Protein AF-A0A4Q3C5W9-F1 (afdb_monomer)

pLDDT: mean 77.07, std 16.78, range [38.41, 95.69]

Nearest PDB structures (foldseek):
  8gln-assembly1_F  TM=9.130E-01  e=1.606E-05  Flavobacterium johnsoniae
  4e1t-assembly1_A  TM=6.317E-01  e=2.947E+00  Yersinia pseudotuberculosis
  5g26-assembly1_A  TM=5.506E-01  e=4.534E+00  Escherichia coli O157

Mean predicted aligned error: 11.02 Å

Foldseek 3Di:
DQPPDPPHPVVVVLQDKDKDKDWDDDPVAKIKIKIWIAHHPVPQGWTWIKIKMWGDDPQKIKIWMFICGDVVRDPCHGPIDIDIGGHDDDPPPPPDD

Secondary structure (DSSP, 8-state):
-----TTTHHHHGGG--B--EEEEEETTTEEEEEEEEE--TTTT--EEEEEEEEEEETTEEEEEEEEEE-TTT-TTTTPEEEEEEE-----------

Radius of gyration: 19.45 Å; Cα contacts (8 Å, |Δi|>4): 170; chains: 1; bounding box: 38×38×51 Å

Solvent-accessible surface area (backbone atoms only — not comparable to full-atom values): 5714 Å² total; per-residue (Å²): 130,101,75,81,57,99,61,52,73,71,51,57,64,46,68,56,64,49,70,59,69,52,77,48,71,49,89,83,32,38,36,43,37,40,35,39,37,42,35,36,70,93,77,72,40,38,53,34,37,36,40,31,43,32,42,42,55,93,50,37,36,40,38,40,36,39,32,54,32,56,71,93,62,37,97,62,36,71,39,75,46,77,47,82,48,75,60,92,74,76,90,74,76,78,73,80,128

Sequence (97 aa):
SFGDAPGGFSEELKELSFSPGVEYMYNDLFAIRAGYFYENPNKGGRHYATTGFGLKYDVLKFDFSYLIASQQNSPLANTLRSTLSASFGGVKNASKK

Structure (mmCIF, N/CA/C/O backbone):
data_AF-A0A4Q3C5W9-F1
#
_entry.id   AF-A0A4Q3C5W9-F1
#
loop_
_atom_site.group_PDB
_atom_site.id
_atom_site.type_symbol
_atom_site.label_atom_id
_atom_site.label_alt_id
_atom_site.label_comp_id
_atom_site.label_asym_id
_atom_site.label_entity_id
_atom_site.label_seq_id
_atom_site.pdbx_PDB_ins_code
_atom_site.Cartn_x
_atom_site.Cartn_y
_atom_site.Cartn_z
_atom_site.occupancy
_atom_site.B_iso_or_equiv
_atom_site.auth_seq_id
_atom_site.auth_comp_id
_atom_site.auth_asym_id
_atom_site.auth_atom_id
_atom_site.pdbx_PDB_model_num
ATOM 1 N N . SER A 1 1 ? -0.590 -16.600 28.793 1.00 43.53 1 SER A N 1
ATOM 2 C CA . SER A 1 1 ? -1.712 -16.826 29.717 1.00 43.53 1 SER A CA 1
ATOM 3 C C . SER A 1 1 ? -2.988 -16.542 28.940 1.00 43.53 1 SER A C 1
ATOM 5 O O . SER A 1 1 ? -3.218 -15.385 28.634 1.00 43.53 1 SER A O 1
ATOM 7 N N . PHE A 1 2 ? -3.736 -17.576 28.536 1.00 45.12 2 PHE A N 1
ATOM 8 C CA . PHE A 1 2 ? -5.034 -17.496 27.824 1.00 45.12 2 PHE A CA 1
ATOM 9 C C . PHE A 1 2 ? -6.220 -17.397 28.819 1.00 45.12 2 PHE A C 1
ATOM 11 O O . PHE A 1 2 ? -7.328 -17.840 28.543 1.00 45.12 2 PHE A O 1
ATOM 18 N N . GLY A 1 3 ? -5.964 -16.918 30.043 1.00 42.28 3 GLY A N 1
ATOM 19 C CA . GLY A 1 3 ? -6.900 -17.005 31.172 1.00 42.28 3 GLY A CA 1
ATOM 20 C C . GLY A 1 3 ? -7.112 -15.704 31.944 1.00 42.28 3 GLY A C 1
ATOM 21 O O . GLY A 1 3 ? -7.725 -15.747 33.001 1.00 42.28 3 GLY A O 1
ATOM 22 N N . ASP A 1 4 ? -6.600 -14.570 31.453 1.00 49.44 4 ASP A N 1
ATOM 23 C CA . ASP A 1 4 ? -6.620 -13.291 32.189 1.00 49.44 4 ASP A CA 1
ATOM 24 C C . ASP A 1 4 ? -7.739 -12.334 31.731 1.00 49.44 4 ASP A C 1
ATOM 26 O O . ASP A 1 4 ? -7.931 -11.259 32.293 1.00 49.44 4 ASP A O 1
ATOM 30 N N . ALA A 1 5 ? -8.512 -12.714 30.706 1.00 49.38 5 ALA A N 1
ATOM 31 C CA . ALA A 1 5 ? -9.619 -11.906 30.207 1.00 49.38 5 ALA A CA 1
ATOM 32 C C . ALA A 1 5 ? -10.952 -12.358 30.845 1.00 49.38 5 ALA A C 1
ATOM 34 O O . ALA A 1 5 ? -11.361 -13.504 30.637 1.00 49.38 5 ALA A O 1
ATOM 35 N N . PRO A 1 6 ? -11.692 -11.475 31.546 1.00 55.59 6 PRO A N 1
ATOM 36 C CA . PRO A 1 6 ? -12.948 -11.813 32.231 1.00 55.59 6 PRO A CA 1
ATOM 37 C C . PRO A 1 6 ? -14.108 -12.266 31.308 1.00 55.59 6 PRO A C 1
ATOM 39 O O . PRO A 1 6 ? -15.191 -12.564 31.804 1.00 55.59 6 PRO A O 1
ATOM 42 N N . GLY A 1 7 ? -13.898 -12.348 29.983 1.00 54.06 7 GLY A N 1
ATOM 43 C CA . GLY A 1 7 ? -14.883 -12.759 28.967 1.00 54.06 7 GLY A CA 1
ATOM 44 C C . GLY A 1 7 ? -14.574 -14.057 28.192 1.00 54.06 7 GLY A C 1
ATOM 45 O O . GLY A 1 7 ? -15.347 -14.422 27.304 1.00 54.06 7 GLY A O 1
ATOM 46 N N . GLY A 1 8 ? -13.480 -14.766 28.502 1.00 66.56 8 GLY A N 1
ATOM 47 C CA . GLY A 1 8 ? -13.128 -16.056 27.879 1.00 66.56 8 GLY A CA 1
ATOM 48 C C . GLY A 1 8 ? -12.898 -16.017 26.353 1.00 66.56 8 GLY A C 1
ATOM 49 O O . GLY A 1 8 ? -12.594 -14.973 25.782 1.00 66.56 8 GLY A O 1
ATOM 50 N N . PHE A 1 9 ? -13.086 -17.164 25.681 1.00 59.28 9 PHE A N 1
ATOM 51 C CA . PHE A 1 9 ? -12.843 -17.389 24.237 1.00 59.28 9 PHE A CA 1
ATOM 52 C C . PHE A 1 9 ? -13.605 -16.415 23.308 1.00 59.28 9 PHE A C 1
ATOM 54 O O . PHE A 1 9 ? -13.135 -16.064 22.227 1.00 59.28 9 PHE A O 1
ATOM 61 N N . SER A 1 10 ? -14.775 -15.928 23.739 1.00 59.16 10 SER A N 1
ATOM 62 C CA . SER A 1 10 ? -15.558 -14.910 23.017 1.00 59.16 10 SER A CA 1
ATOM 63 C C . SER A 1 10 ? -14.900 -13.530 23.004 1.00 59.16 10 SER A C 1
ATOM 65 O O . SER A 1 10 ? -15.197 -12.729 22.120 1.00 59.16 10 SER A O 1
ATOM 67 N N . GLU A 1 11 ? -14.034 -13.228 23.969 1.00 58.22 11 GLU A N 1
ATOM 68 C CA . GLU A 1 11 ? -13.280 -11.975 24.017 1.00 58.22 11 GLU A CA 1
ATOM 69 C C . GLU A 1 11 ? -12.023 -12.046 23.136 1.00 58.22 11 GLU A C 1
ATOM 71 O O . GLU A 1 11 ? -11.646 -11.050 22.521 1.00 58.22 11 GLU A O 1
ATOM 76 N N . GLU A 1 12 ? -11.435 -13.238 22.996 1.00 60.41 12 GLU A N 1
ATOM 77 C CA . GLU A 1 12 ? -10.282 -13.499 22.123 1.00 60.41 12 GLU A CA 1
ATOM 78 C C . GLU A 1 12 ? -10.678 -13.513 20.638 1.00 60.41 12 GLU A C 1
ATOM 80 O O . GLU A 1 12 ? -9.982 -12.944 19.800 1.00 60.41 12 GLU A O 1
ATOM 85 N N . LEU A 1 13 ? -11.855 -14.053 20.290 1.00 64.94 13 LEU A N 1
ATOM 86 C CA . LEU A 1 13 ? -12.381 -13.961 18.918 1.00 64.94 13 LEU A CA 1
ATOM 87 C C . LEU A 1 13 ? -12.669 -12.513 18.491 1.00 64.94 13 LEU A C 1
ATOM 89 O O . LEU A 1 13 ? -12.631 -12.200 17.301 1.00 64.94 13 LEU A O 1
ATOM 93 N N . LYS A 1 14 ? -12.927 -11.606 19.441 1.00 63.53 14 LYS A N 1
ATOM 94 C CA . LYS A 1 14 ? -13.093 -10.174 19.152 1.00 63.53 14 LYS A CA 1
ATOM 95 C C . LYS A 1 14 ? -11.767 -9.464 18.870 1.00 63.53 14 LYS A C 1
ATOM 97 O O . LYS A 1 14 ? -11.809 -8.365 18.330 1.00 63.53 14 LYS A O 1
ATOM 102 N N . GLU A 1 15 ? -10.616 -10.053 19.189 1.00 64.12 15 GLU A N 1
ATOM 103 C CA . GLU A 1 15 ? -9.297 -9.497 18.841 1.00 64.12 15 GLU A CA 1
ATOM 104 C C . GLU A 1 15 ? -8.868 -9.816 17.403 1.00 64.12 15 GLU A C 1
ATOM 106 O O . GLU A 1 15 ? -7.872 -9.278 16.917 1.00 64.12 15 GLU A O 1
ATOM 111 N N . LEU A 1 16 ? -9.628 -10.649 16.685 1.00 69.75 16 LEU A N 1
ATOM 112 C CA . LEU A 1 16 ? -9.334 -10.962 15.292 1.00 69.75 16 LEU A CA 1
ATOM 113 C C . LEU A 1 16 ? -9.499 -9.715 14.413 1.00 69.75 16 LEU A C 1
ATOM 115 O O . LEU A 1 16 ? -10.586 -9.153 14.273 1.00 69.75 16 LEU A O 1
ATOM 119 N N . SER A 1 17 ? -8.391 -9.309 13.798 1.00 82.12 17 SER A N 1
ATOM 120 C CA . SER A 1 17 ? -8.359 -8.296 12.743 1.00 82.12 17 SER A CA 1
ATOM 121 C C . SER A 1 17 ? -8.411 -8.979 11.380 1.00 82.12 17 SER A C 1
ATOM 123 O O . SER A 1 17 ? -7.756 -9.999 11.165 1.00 82.12 17 SER A O 1
ATOM 125 N N . PHE A 1 18 ? -9.176 -8.417 10.450 1.00 83.62 18 PHE A N 1
ATOM 126 C CA . PHE A 1 18 ? -9.361 -8.948 9.107 1.00 83.62 18 PHE A CA 1
ATOM 127 C C . PHE A 1 18 ? -8.806 -7.974 8.065 1.00 83.62 18 PHE A C 1
ATOM 129 O O . PHE A 1 18 ? -9.126 -6.788 8.089 1.00 83.62 18 PHE A O 1
ATOM 136 N N . SER A 1 19 ? -7.984 -8.480 7.142 1.00 88.81 19 SER A N 1
ATOM 137 C CA . SER A 1 19 ? -7.228 -7.644 6.195 1.00 88.81 19 SER A CA 1
ATOM 138 C C . SER A 1 19 ? -7.267 -8.188 4.760 1.00 88.81 19 SER A C 1
ATOM 140 O O . SER A 1 19 ? -6.226 -8.589 4.232 1.00 88.81 19 SER A O 1
ATOM 142 N N . PRO A 1 20 ? -8.444 -8.290 4.121 1.00 92.31 20 PRO A N 1
ATOM 143 C CA . PRO A 1 20 ? -8.549 -8.791 2.760 1.00 92.31 20 PRO A CA 1
ATOM 144 C C . PRO A 1 20 ? -7.934 -7.794 1.774 1.00 92.31 20 PRO A C 1
ATOM 146 O O . PRO A 1 20 ? -8.109 -6.580 1.888 1.00 92.31 20 PRO A O 1
ATOM 149 N N . GLY A 1 21 ? -7.239 -8.312 0.766 1.00 92.38 21 GLY A N 1
ATOM 150 C CA . GLY A 1 21 ? -6.657 -7.500 -0.292 1.00 92.38 21 GLY A CA 1
ATOM 151 C C . GLY A 1 21 ? -6.555 -8.256 -1.604 1.00 92.38 21 GLY A C 1
ATOM 152 O O . GLY A 1 21 ? -6.554 -9.485 -1.637 1.00 92.38 21 GLY A O 1
ATOM 153 N N . VAL A 1 22 ? -6.489 -7.491 -2.684 1.00 95.69 22 VAL A N 1
ATOM 154 C CA . VAL A 1 22 ? -6.329 -7.965 -4.052 1.00 95.69 22 VAL A CA 1
ATOM 155 C C . VAL A 1 22 ? -5.145 -7.256 -4.691 1.00 95.69 22 VAL A C 1
ATOM 157 O O . VAL A 1 22 ? -4.933 -6.054 -4.511 1.00 95.69 22 VAL A O 1
ATOM 160 N N . GLU A 1 23 ? -4.367 -8.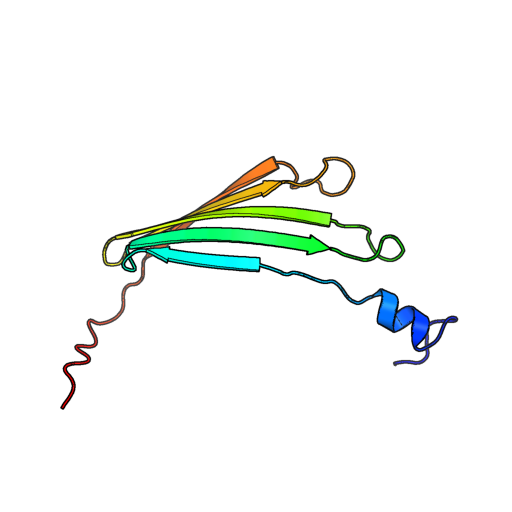016 -5.449 1.00 94.31 23 GLU A N 1
ATOM 161 C CA . GLU A 1 23 ? -3.244 -7.513 -6.230 1.00 94.31 23 GLU A CA 1
ATOM 162 C C . GLU A 1 23 ? -3.400 -7.981 -7.675 1.00 94.31 23 GLU A C 1
ATOM 164 O O . GLU A 1 23 ? -3.718 -9.141 -7.937 1.00 94.31 23 GLU A O 1
ATOM 169 N N . TYR A 1 24 ? -3.177 -7.062 -8.608 1.00 94.12 24 TYR A N 1
ATOM 170 C CA . TYR A 1 24 ? -3.139 -7.338 -10.033 1.00 94.12 24 TYR A CA 1
ATOM 171 C C . TYR A 1 24 ? -1.809 -6.858 -10.603 1.00 94.12 24 TYR A C 1
ATOM 173 O O . TYR A 1 24 ? -1.475 -5.676 -10.508 1.00 94.12 24 TYR A O 1
ATOM 181 N N . MET A 1 25 ? -1.058 -7.774 -11.209 1.00 94.38 25 MET A N 1
ATOM 182 C CA . MET A 1 25 ? 0.209 -7.481 -11.872 1.00 94.38 25 MET A CA 1
ATOM 183 C C . MET A 1 25 ? 0.042 -7.595 -13.384 1.00 94.38 25 MET A C 1
ATOM 185 O O . MET A 1 25 ? -0.336 -8.639 -13.908 1.00 94.38 25 MET A O 1
ATOM 189 N N . TYR A 1 26 ? 0.363 -6.517 -14.089 1.00 93.06 26 TYR A N 1
ATOM 190 C CA . TYR A 1 26 ? 0.406 -6.458 -15.537 1.00 93.06 26 TYR A CA 1
ATOM 191 C C . TYR A 1 26 ? 1.853 -6.510 -16.029 1.00 93.06 26 TYR A C 1
ATOM 193 O O . TYR A 1 26 ? 2.648 -5.591 -15.798 1.00 93.06 26 TYR A O 1
ATOM 201 N N . ASN A 1 27 ? 2.166 -7.594 -16.739 1.00 92.44 27 ASN A N 1
ATOM 202 C CA . ASN A 1 27 ? 3.433 -7.810 -17.438 1.00 92.44 27 ASN A CA 1
ATOM 203 C C . ASN A 1 27 ? 4.688 -7.635 -16.560 1.00 92.44 27 ASN A C 1
ATOM 205 O O . ASN A 1 27 ? 5.701 -7.146 -17.043 1.00 92.44 27 ASN A O 1
ATOM 209 N N . ASP A 1 28 ? 4.603 -7.936 -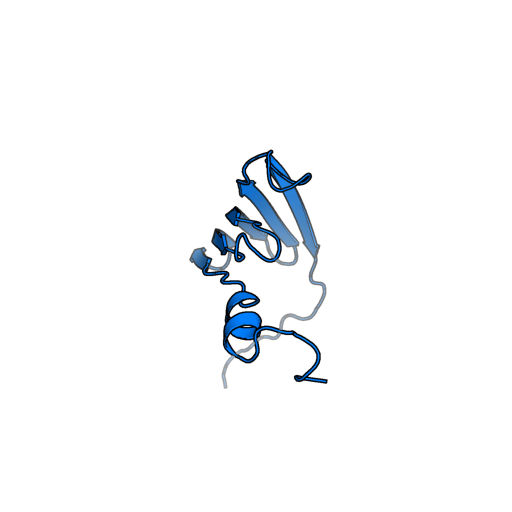15.258 1.00 87.88 28 ASP A N 1
ATOM 210 C CA . ASP A 1 28 ? 5.674 -7.728 -14.264 1.00 87.88 28 ASP A CA 1
ATOM 211 C C . ASP A 1 28 ? 6.252 -6.300 -14.177 1.00 87.88 28 ASP A C 1
ATOM 213 O O . ASP A 1 28 ? 7.262 -6.078 -13.502 1.00 87.88 28 ASP A O 1
ATOM 217 N N . LEU A 1 29 ? 5.607 -5.329 -14.827 1.00 90.12 29 LEU A N 1
ATOM 218 C CA . LEU A 1 29 ? 6.031 -3.933 -14.922 1.00 90.12 29 LEU A CA 1
ATOM 219 C C . LEU A 1 29 ? 5.110 -3.024 -14.123 1.00 90.12 29 LEU A C 1
ATOM 221 O O . LEU A 1 29 ? 5.581 -2.085 -13.493 1.00 90.12 29 LEU A O 1
ATOM 225 N N . PHE A 1 30 ? 3.807 -3.293 -14.137 1.00 94.00 30 PHE A N 1
ATOM 226 C CA . PHE A 1 30 ? 2.812 -2.465 -13.473 1.00 94.00 30 PHE A CA 1
ATOM 227 C C . PHE A 1 30 ? 1.999 -3.303 -12.494 1.00 94.00 30 PHE A C 1
ATOM 229 O O . PHE A 1 30 ? 1.498 -4.362 -12.850 1.00 94.00 30 PHE A O 1
ATOM 236 N N . ALA A 1 31 ? 1.863 -2.840 -11.260 1.00 95.00 31 ALA A N 1
ATOM 237 C CA . ALA A 1 31 ? 1.048 -3.484 -10.241 1.00 95.00 31 ALA A CA 1
ATOM 238 C C . ALA A 1 31 ? -0.051 -2.526 -9.787 1.00 95.00 31 ALA A C 1
ATOM 240 O O . ALA A 1 31 ? 0.212 -1.343 -9.601 1.00 95.00 31 ALA A O 1
ATOM 241 N N . ILE A 1 32 ? -1.256 -3.036 -9.559 1.00 95.31 32 ILE A N 1
ATOM 242 C CA . ILE A 1 32 ? -2.328 -2.349 -8.836 1.00 95.31 32 ILE A CA 1
ATOM 243 C C . ILE A 1 32 ? -2.666 -3.186 -7.608 1.00 95.31 32 ILE A C 1
ATOM 245 O O . ILE A 1 32 ? -2.766 -4.409 -7.685 1.00 95.31 32 ILE A O 1
ATOM 249 N N . ARG A 1 33 ? -2.850 -2.520 -6.471 1.00 94.19 33 ARG A N 1
ATOM 250 C CA . ARG A 1 33 ? -3.192 -3.130 -5.188 1.00 94.19 33 ARG A CA 1
ATOM 251 C C . ARG A 1 33 ? -4.385 -2.414 -4.593 1.00 94.19 33 ARG A C 1
ATOM 253 O O . ARG A 1 33 ? -4.426 -1.188 -4.583 1.00 94.19 33 ARG A O 1
ATOM 260 N N . ALA A 1 34 ? -5.315 -3.178 -4.049 1.00 94.00 34 ALA A N 1
ATOM 261 C CA . ALA A 1 34 ? -6.374 -2.656 -3.207 1.00 94.00 34 ALA A CA 1
ATOM 262 C C . ALA A 1 34 ? -6.523 -3.553 -1.983 1.00 94.00 34 ALA A C 1
ATOM 264 O O . ALA A 1 34 ? -6.425 -4.773 -2.079 1.00 94.00 34 ALA A O 1
ATOM 265 N N . GLY A 1 35 ? -6.747 -2.956 -0.825 1.00 92.75 35 GLY A N 1
ATOM 266 C CA . GLY A 1 35 ? -6.906 -3.667 0.429 1.00 92.75 35 GLY A CA 1
ATOM 267 C C . GLY A 1 35 ? -7.939 -2.997 1.307 1.00 92.75 35 GLY A C 1
ATOM 268 O O . GLY A 1 35 ? -8.237 -1.812 1.174 1.00 92.75 35 GLY A O 1
ATOM 269 N N . TYR A 1 36 ? -8.489 -3.772 2.222 1.00 89.31 36 TYR A N 1
ATOM 270 C CA . TYR A 1 36 ? -9.320 -3.272 3.294 1.00 89.31 36 TYR A CA 1
ATOM 271 C C . TYR A 1 36 ? -8.815 -3.869 4.596 1.00 89.31 36 TYR A C 1
ATOM 273 O O . TYR A 1 36 ? -8.488 -5.048 4.659 1.00 89.31 36 TYR A O 1
ATOM 281 N N . PHE A 1 37 ? -8.717 -3.043 5.622 1.00 89.06 37 PHE A N 1
ATOM 282 C CA . PHE A 1 37 ? -8.362 -3.445 6.966 1.00 89.06 37 PHE A CA 1
ATOM 283 C C . PHE A 1 37 ? -9.557 -3.181 7.864 1.00 89.06 37 PHE A C 1
ATOM 285 O O . PHE A 1 37 ? -10.126 -2.087 7.840 1.00 89.06 37 PHE A O 1
ATOM 292 N N . TYR A 1 38 ? -9.912 -4.178 8.658 1.00 84.75 38 TYR A N 1
ATOM 293 C CA . TYR A 1 38 ? -10.988 -4.130 9.625 1.00 84.75 38 TYR A CA 1
ATOM 294 C C . TYR A 1 38 ? -10.513 -4.697 10.958 1.00 84.75 38 TYR A C 1
ATOM 296 O O . TYR A 1 38 ? -10.049 -5.831 11.042 1.00 84.75 38 TYR A O 1
ATOM 304 N N . GLU A 1 39 ? -10.689 -3.919 12.013 1.00 83.62 39 GLU A N 1
ATOM 305 C CA . GLU A 1 39 ? -10.457 -4.326 13.389 1.00 83.62 39 GLU A CA 1
ATOM 306 C C . GLU A 1 39 ? -11.714 -4.071 14.218 1.00 83.62 39 GLU A C 1
ATOM 308 O O . GLU A 1 39 ? -12.465 -3.119 13.982 1.00 83.62 39 GLU A O 1
ATOM 313 N N . ASN A 1 40 ? -11.946 -4.929 15.209 1.00 76.69 40 ASN A N 1
ATOM 314 C CA . ASN A 1 40 ? -13.138 -4.859 16.036 1.00 76.69 40 ASN A CA 1
ATOM 315 C C . ASN A 1 40 ? -13.225 -3.515 16.800 1.00 76.69 40 ASN A C 1
ATOM 317 O O . ASN A 1 40 ? -12.251 -3.112 17.455 1.00 76.69 40 ASN A O 1
ATOM 321 N N . PRO A 1 41 ? -14.389 -2.833 16.786 1.00 70.75 41 PRO A N 1
ATOM 322 C CA . PRO A 1 41 ? -14.613 -1.575 17.505 1.00 70.75 41 PRO A CA 1
ATOM 323 C C . PRO A 1 41 ? -14.342 -1.641 19.011 1.00 70.75 41 PRO A C 1
ATOM 325 O O . PRO A 1 41 ? -13.966 -0.631 19.592 1.00 70.75 41 PRO A O 1
ATOM 328 N N . ASN A 1 42 ? -14.469 -2.812 19.641 1.00 68.88 42 ASN A N 1
ATOM 329 C CA . ASN A 1 42 ? -14.255 -2.957 21.086 1.00 68.88 42 ASN A CA 1
ATOM 330 C C . ASN A 1 42 ? -12.775 -3.081 21.500 1.00 68.88 42 ASN A C 1
ATOM 332 O O . ASN A 1 42 ? -12.483 -3.085 22.692 1.00 68.88 42 ASN A O 1
ATOM 336 N N . LYS A 1 43 ? -11.843 -3.213 20.544 1.00 68.69 43 LYS A N 1
ATOM 337 C CA . LYS A 1 43 ? -10.403 -3.396 20.819 1.00 68.69 43 LYS A CA 1
ATOM 338 C C . LYS A 1 43 ? -9.530 -2.264 20.276 1.00 68.69 43 LYS A C 1
ATOM 340 O O . LYS A 1 43 ? -8.546 -1.903 20.911 1.00 68.69 43 LYS A O 1
ATOM 345 N N . GLY A 1 44 ? -9.907 -1.676 19.143 1.00 68.94 44 GLY A N 1
ATOM 346 C CA . GLY A 1 44 ? -9.174 -0.553 18.546 1.00 68.94 44 GLY A CA 1
ATOM 347 C C . GLY A 1 44 ? -9.935 0.176 17.441 1.00 68.94 44 GLY A C 1
ATOM 348 O O . GLY A 1 44 ? -9.642 1.335 17.163 1.00 68.94 44 GLY A O 1
ATOM 349 N N . GLY A 1 45 ? -10.945 -0.465 16.839 1.00 72.19 45 GLY A N 1
ATOM 350 C CA . GLY A 1 45 ? -11.880 0.173 15.906 1.00 72.19 45 GLY A CA 1
ATOM 351 C C . GLY A 1 45 ? -11.257 0.701 14.620 1.00 72.19 45 GLY A C 1
ATOM 352 O O . GLY A 1 45 ? -11.899 1.461 13.893 1.00 72.19 45 GLY A O 1
ATOM 353 N N . ARG A 1 46 ? -10.024 0.295 14.307 1.00 79.31 46 ARG A N 1
ATOM 354 C CA . ARG A 1 46 ? -9.315 0.746 13.115 1.00 79.31 46 ARG A CA 1
ATOM 355 C C . ARG A 1 46 ? -9.906 0.079 11.883 1.00 79.31 46 ARG A C 1
ATOM 357 O O . ARG A 1 46 ? -9.850 -1.135 11.723 1.00 79.31 46 ARG A O 1
ATOM 364 N N . HIS A 1 47 ? -10.429 0.890 10.979 1.00 82.88 47 HIS A N 1
ATOM 365 C CA . HIS A 1 47 ? -10.862 0.438 9.665 1.00 82.88 47 HIS A CA 1
ATOM 366 C C . HIS A 1 47 ? -10.380 1.416 8.602 1.00 82.88 47 HIS A C 1
ATOM 368 O O . HIS A 1 47 ? -10.549 2.631 8.732 1.00 82.88 47 HIS A O 1
ATOM 374 N N . TYR A 1 48 ? -9.740 0.891 7.563 1.00 84.75 48 TYR A N 1
ATOM 375 C CA . TYR A 1 48 ? -9.205 1.701 6.478 1.00 84.75 48 TYR A CA 1
ATOM 376 C C . TYR A 1 48 ? -9.101 0.896 5.191 1.00 84.75 48 TYR A C 1
ATOM 378 O O . TYR A 1 48 ? -8.782 -0.289 5.203 1.00 84.75 48 TYR A O 1
ATOM 386 N N . ALA A 1 49 ? -9.356 1.554 4.069 1.00 88.25 49 ALA A N 1
ATOM 387 C CA . ALA A 1 49 ? -9.052 1.015 2.758 1.00 88.25 49 ALA A CA 1
ATOM 388 C C . ALA A 1 49 ? -7.646 1.460 2.342 1.00 88.25 49 ALA A C 1
ATOM 390 O O . ALA A 1 49 ? -7.185 2.552 2.670 1.00 88.25 49 ALA A O 1
ATOM 391 N N . THR A 1 50 ? -6.944 0.612 1.610 1.00 91.06 50 THR A N 1
ATOM 392 C CA . THR A 1 50 ? -5.666 0.933 0.985 1.00 91.06 50 THR A CA 1
ATOM 393 C C . THR A 1 50 ? -5.806 0.758 -0.514 1.00 91.06 50 THR A C 1
ATOM 395 O O . THR A 1 50 ? -6.447 -0.170 -0.997 1.00 91.06 50 THR A O 1
ATOM 398 N N . THR A 1 51 ? -5.214 1.666 -1.272 1.00 92.31 51 THR A N 1
ATOM 399 C CA . THR A 1 51 ? -5.051 1.515 -2.716 1.00 92.31 51 THR A CA 1
ATOM 400 C C . THR A 1 51 ? -3.617 1.843 -3.067 1.00 92.31 51 THR A C 1
ATOM 402 O O . THR A 1 51 ? -2.982 2.651 -2.397 1.00 92.31 51 THR A O 1
ATOM 405 N N . GLY A 1 52 ? -3.059 1.206 -4.077 1.00 93.75 52 GLY A N 1
ATOM 406 C CA . GLY A 1 52 ? -1.683 1.437 -4.460 1.00 93.75 52 GLY A CA 1
ATOM 407 C C . GLY A 1 52 ? -1.409 0.995 -5.874 1.00 93.75 52 GLY A C 1
ATOM 408 O O . GLY A 1 52 ? -2.123 0.172 -6.442 1.00 93.75 52 GLY A O 1
ATOM 409 N N . PHE A 1 53 ? -0.344 1.540 -6.434 1.00 95.25 53 PHE A N 1
ATOM 410 C CA . PHE A 1 53 ? 0.184 1.101 -7.708 1.00 95.25 53 PHE A CA 1
ATOM 411 C C . PHE A 1 53 ? 1.702 0.992 -7.627 1.00 95.25 53 PHE A C 1
ATOM 413 O O . PHE A 1 53 ? 2.349 1.687 -6.847 1.00 95.25 53 PHE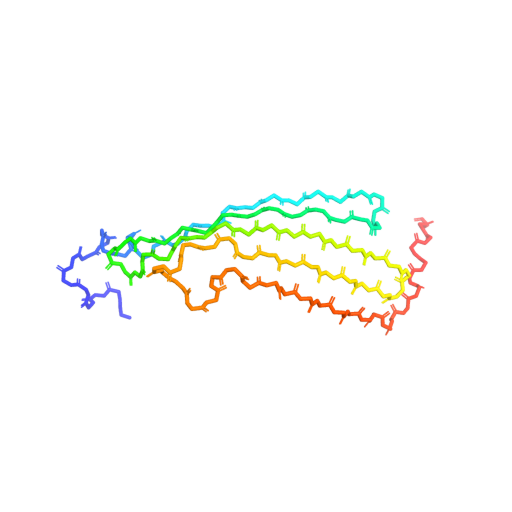 A O 1
ATOM 420 N N . GLY A 1 54 ? 2.272 0.089 -8.409 1.00 94.12 54 GLY A N 1
ATOM 421 C CA . GLY A 1 54 ? 3.704 -0.140 -8.483 1.00 94.12 54 GLY A CA 1
ATOM 422 C C . GLY A 1 54 ? 4.182 -0.119 -9.923 1.00 94.12 54 GLY A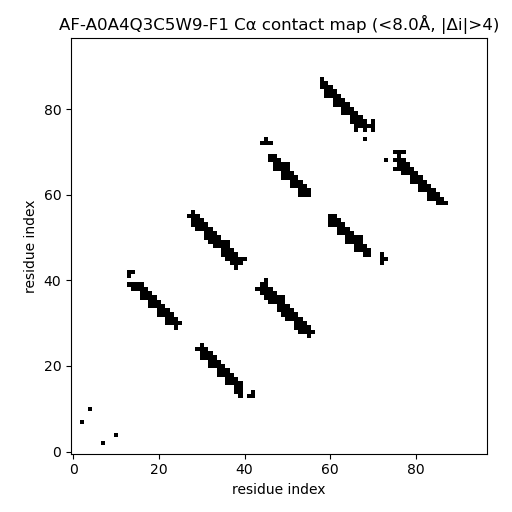 C 1
ATOM 423 O O . GLY A 1 54 ? 3.463 -0.537 -10.826 1.00 94.12 54 GLY A O 1
ATOM 424 N N . LEU A 1 55 ? 5.398 0.364 -10.124 1.00 93.94 55 LEU A N 1
ATOM 425 C CA . LEU A 1 55 ? 6.113 0.363 -11.387 1.00 93.94 55 LEU A CA 1
ATOM 426 C C . LEU A 1 55 ? 7.473 -0.286 -11.169 1.00 93.94 55 LEU A C 1
ATOM 428 O O . LEU A 1 55 ? 8.250 0.151 -10.322 1.00 93.94 55 LEU A O 1
ATOM 432 N N . LYS A 1 56 ? 7.773 -1.327 -11.932 1.00 92.50 56 LYS A N 1
ATOM 433 C CA . LYS A 1 56 ? 9.067 -1.999 -11.927 1.00 92.50 56 LYS A CA 1
ATOM 434 C C . LYS A 1 56 ? 9.773 -1.717 -13.246 1.00 92.50 56 LYS A C 1
ATOM 436 O O . LYS A 1 56 ? 9.209 -1.928 -14.314 1.00 92.50 56 LYS A O 1
ATOM 441 N N . TYR A 1 57 ? 11.010 -1.251 -13.154 1.00 88.62 57 TYR A N 1
ATOM 442 C CA . TYR A 1 57 ? 11.886 -0.981 -14.281 1.00 88.62 57 TYR A CA 1
ATOM 443 C C . TYR A 1 57 ? 13.263 -1.579 -14.000 1.00 88.62 57 TYR A C 1
ATOM 445 O O . TYR A 1 57 ? 14.037 -1.030 -13.218 1.00 88.62 57 TYR A O 1
ATOM 453 N N . ASP A 1 58 ? 13.554 -2.711 -14.643 1.00 87.06 58 ASP A N 1
ATOM 454 C CA . ASP A 1 58 ? 14.809 -3.452 -14.479 1.00 87.06 58 ASP A CA 1
ATOM 455 C C . ASP A 1 58 ? 15.106 -3.765 -12.994 1.00 87.06 58 ASP A C 1
ATOM 457 O O . ASP A 1 58 ? 14.350 -4.506 -12.355 1.00 87.06 58 ASP A O 1
ATOM 461 N N . VAL A 1 59 ? 16.154 -3.161 -12.426 1.00 88.38 59 VAL A N 1
ATOM 462 C CA . VAL A 1 59 ? 16.548 -3.294 -11.014 1.00 88.38 59 VAL A CA 1
ATOM 463 C C . VAL A 1 59 ? 15.795 -2.355 -10.072 1.00 88.38 59 VAL A C 1
ATOM 465 O O . VAL A 1 59 ? 15.884 -2.516 -8.857 1.00 88.38 59 VAL A O 1
ATOM 468 N N . LEU A 1 60 ? 15.073 -1.367 -10.599 1.00 91.06 60 LEU A N 1
ATOM 469 C CA . LEU A 1 60 ? 14.344 -0.371 -9.821 1.00 91.06 60 LEU A CA 1
ATOM 470 C C . LEU A 1 60 ? 12.872 -0.753 -9.697 1.00 91.06 60 LEU A C 1
ATOM 472 O O . LEU A 1 60 ? 12.230 -1.196 -10.648 1.00 91.06 60 LEU A O 1
ATOM 476 N N . LYS A 1 61 ? 12.303 -0.522 -8.521 1.00 93.00 61 LYS A N 1
ATOM 477 C CA . LYS A 1 61 ? 10.876 -0.679 -8.267 1.00 93.00 61 LYS A CA 1
ATOM 478 C C . LYS A 1 61 ? 10.371 0.500 -7.444 1.00 93.00 61 LYS A C 1
ATOM 480 O O . LYS A 1 61 ? 10.888 0.792 -6.366 1.00 93.00 61 LYS A O 1
ATOM 485 N N . PHE A 1 62 ? 9.359 1.158 -7.986 1.00 94.75 62 PHE A N 1
ATOM 486 C CA . PHE A 1 62 ? 8.626 2.263 -7.395 1.00 94.75 62 PHE A CA 1
ATOM 487 C C . PHE A 1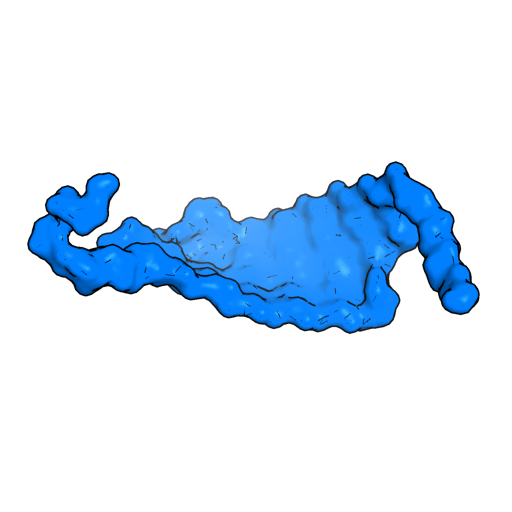 62 ? 7.265 1.748 -6.941 1.00 94.75 62 PHE A C 1
ATOM 489 O O . PHE A 1 62 ? 6.537 1.167 -7.738 1.00 94.75 62 PHE A O 1
ATOM 496 N N . ASP A 1 63 ? 6.888 1.985 -5.694 1.00 94.12 63 ASP A N 1
ATOM 497 C CA . ASP A 1 63 ? 5.551 1.686 -5.191 1.00 94.12 63 ASP A CA 1
ATOM 498 C C . ASP A 1 63 ? 4.946 2.937 -4.573 1.00 94.12 63 ASP A C 1
ATOM 500 O O . ASP A 1 63 ? 5.565 3.624 -3.761 1.00 94.12 63 ASP A O 1
ATOM 504 N N . PHE A 1 64 ? 3.703 3.201 -4.937 1.00 94.12 64 PHE A N 1
ATOM 505 C CA . PHE A 1 64 ? 2.878 4.254 -4.384 1.00 94.12 64 PHE A CA 1
ATOM 506 C C . PHE A 1 64 ? 1.684 3.608 -3.699 1.00 94.12 64 PHE A C 1
ATOM 508 O O . PHE A 1 64 ? 1.076 2.667 -4.209 1.00 94.12 64 PHE A O 1
ATOM 515 N N . SER A 1 65 ? 1.354 4.068 -2.502 1.00 91.62 65 SER A N 1
ATOM 516 C CA . SER A 1 65 ? 0.221 3.560 -1.736 1.00 91.62 65 SER A CA 1
ATOM 517 C C . SER A 1 65 ? -0.473 4.705 -1.028 1.00 91.62 65 SER A C 1
ATOM 519 O O . SER A 1 65 ? 0.165 5.525 -0.375 1.00 91.62 65 SER A O 1
ATOM 521 N N . TYR A 1 66 ? -1.786 4.752 -1.154 1.00 87.06 66 TYR A N 1
ATOM 522 C CA . TYR A 1 66 ? -2.657 5.715 -0.524 1.00 87.06 66 TYR A CA 1
ATOM 523 C C . TYR A 1 66 ? -3.555 5.005 0.482 1.00 87.06 66 TYR A C 1
ATOM 525 O O . TYR A 1 66 ? -4.204 4.001 0.174 1.00 87.06 66 TYR A O 1
ATOM 533 N N . LEU A 1 67 ? -3.556 5.518 1.707 1.00 85.19 67 LEU A N 1
ATOM 534 C CA . LEU A 1 67 ? -4.332 4.965 2.805 1.00 85.19 67 LEU A CA 1
ATOM 535 C C . LEU A 1 67 ? -5.592 5.811 3.001 1.00 85.19 67 LEU A C 1
ATOM 537 O O . LEU A 1 67 ? -5.550 6.920 3.534 1.00 85.19 67 LEU A O 1
ATOM 541 N N . ILE A 1 68 ? -6.715 5.260 2.552 1.00 80.81 68 ILE A N 1
ATOM 542 C CA . ILE A 1 68 ? -8.054 5.829 2.664 1.00 80.81 68 ILE A CA 1
ATOM 543 C C . ILE A 1 68 ? -8.611 5.400 4.027 1.00 80.81 68 ILE A C 1
ATOM 545 O O . ILE A 1 68 ? -9.285 4.378 4.159 1.00 80.81 68 ILE A O 1
ATOM 549 N N . ALA A 1 69 ? -8.290 6.162 5.069 1.00 70.25 69 ALA A N 1
ATOM 550 C CA . ALA A 1 69 ? -8.873 5.993 6.398 1.00 70.25 69 ALA A CA 1
ATOM 551 C C . ALA A 1 69 ? -9.770 7.178 6.742 1.00 70.25 69 ALA A C 1
ATOM 553 O O . ALA A 1 69 ? -9.506 8.307 6.332 1.00 70.25 69 ALA A O 1
ATOM 554 N N . SER A 1 70 ? -10.792 6.934 7.561 1.00 60.16 70 SER A N 1
ATOM 555 C CA . SER A 1 70 ? -11.516 8.023 8.214 1.00 60.16 70 SER A CA 1
ATOM 556 C C . SER A 1 70 ? -10.596 8.695 9.241 1.00 60.16 70 SER A C 1
ATOM 558 O O . SER A 1 70 ? -10.016 8.014 10.092 1.00 60.16 70 SER A O 1
ATOM 560 N N . GLN A 1 71 ? -10.471 10.027 9.171 1.00 54.97 71 GLN A N 1
ATOM 561 C CA . GLN A 1 71 ? -9.612 10.864 10.032 1.00 54.97 71 GLN A CA 1
ATOM 562 C C . GLN A 1 71 ? -9.861 10.629 11.533 1.00 54.97 71 GLN A C 1
ATOM 564 O O . GLN A 1 71 ? -8.984 10.858 12.359 1.00 54.97 71 GLN A O 1
ATOM 569 N N . GLN A 1 72 ? -11.050 10.132 11.880 1.00 57.50 72 GLN A N 1
ATOM 570 C CA . GLN A 1 72 ? -11.469 9.857 13.250 1.00 57.50 72 GLN A CA 1
ATOM 571 C C . GLN A 1 72 ? -10.763 8.643 13.886 1.00 57.50 72 GLN A C 1
ATOM 573 O O . GLN A 1 72 ? -10.751 8.544 15.106 1.00 57.50 72 GLN A O 1
ATOM 578 N N . ASN A 1 73 ? -10.160 7.747 13.085 1.00 57.44 73 ASN A N 1
ATOM 579 C CA . ASN A 1 73 ? -9.614 6.459 13.551 1.00 57.44 73 ASN A CA 1
ATOM 580 C C . ASN A 1 73 ? -8.115 6.244 13.272 1.00 57.44 73 ASN A C 1
ATOM 582 O O . ASN A 1 73 ? -7.567 5.213 13.665 1.00 57.44 73 ASN A O 1
ATOM 586 N N . SER A 1 74 ? -7.425 7.163 12.584 1.00 56.41 74 SER A N 1
ATOM 587 C CA . SER A 1 74 ? -5.979 7.033 12.355 1.00 56.41 74 SER A CA 1
ATOM 588 C C . SER A 1 74 ? -5.303 8.375 12.049 1.00 56.41 74 SER A C 1
ATOM 590 O O . SER A 1 74 ? -5.716 9.055 11.109 1.00 56.41 74 SER A O 1
ATOM 592 N N . PRO A 1 75 ? -4.205 8.731 12.745 1.00 61.78 75 PRO A N 1
ATOM 593 C CA . PRO A 1 75 ? -3.403 9.911 12.415 1.00 61.78 75 PRO A CA 1
ATOM 594 C C . PRO A 1 75 ? -2.665 9.791 11.069 1.00 61.78 75 PRO A C 1
ATOM 596 O O . PRO A 1 75 ? -2.131 10.781 10.584 1.00 61.78 75 PRO A O 1
ATOM 599 N N . LEU A 1 76 ? -2.642 8.601 10.452 1.00 63.06 76 LEU A N 1
ATOM 600 C CA . LEU A 1 76 ? -2.089 8.368 9.111 1.00 63.06 76 LEU A CA 1
ATOM 601 C C . LEU A 1 76 ? -3.164 8.430 8.008 1.00 63.06 76 LEU A C 1
ATOM 603 O O . LEU A 1 76 ? -2.889 8.062 6.861 1.00 63.06 76 LEU A O 1
ATOM 607 N N . ALA A 1 77 ? -4.386 8.870 8.328 1.00 65.94 77 ALA A N 1
ATOM 608 C CA . ALA A 1 77 ? -5.435 9.055 7.334 1.00 65.94 77 ALA A CA 1
ATOM 609 C C . ALA A 1 77 ? -4.965 9.970 6.194 1.00 65.94 77 ALA A C 1
ATOM 611 O O . ALA A 1 77 ? -4.307 10.983 6.425 1.00 65.94 77 ALA A O 1
ATOM 612 N N . ASN A 1 78 ? -5.295 9.584 4.959 1.00 70.81 78 ASN A N 1
ATOM 613 C CA . ASN A 1 78 ? -4.977 10.326 3.739 1.00 70.81 78 ASN A CA 1
ATOM 614 C C . ASN A 1 78 ? -3.472 10.495 3.471 1.00 70.81 78 ASN A C 1
ATOM 616 O O . ASN A 1 78 ? -3.061 11.422 2.773 1.00 70.81 78 ASN A O 1
ATOM 620 N N . THR A 1 79 ? -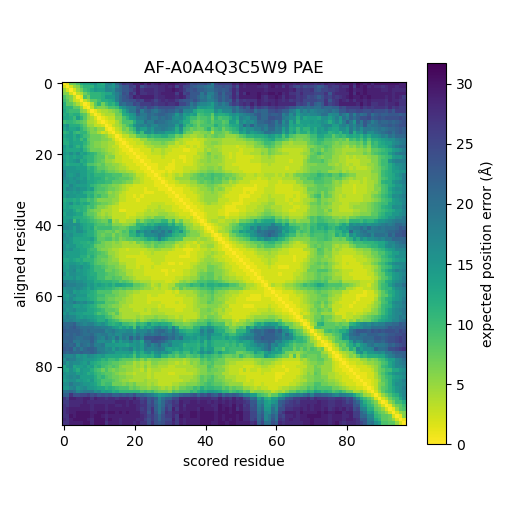2.639 9.586 3.988 1.00 81.69 79 THR A N 1
ATOM 621 C CA . THR A 1 79 ? -1.198 9.605 3.713 1.00 81.69 79 THR A CA 1
ATOM 622 C C . THR A 1 79 ? -0.893 8.927 2.381 1.00 81.69 79 THR A C 1
ATOM 624 O O . THR A 1 79 ? -1.282 7.778 2.149 1.00 81.69 79 THR A O 1
ATOM 627 N N . LEU A 1 80 ? -0.136 9.621 1.530 1.00 86.94 80 LEU A N 1
ATOM 628 C CA . LEU A 1 80 ? 0.500 9.044 0.351 1.00 86.94 80 LEU A CA 1
ATOM 629 C C . LEU A 1 80 ? 1.895 8.547 0.735 1.00 86.94 80 LEU A C 1
ATOM 631 O O . LEU A 1 80 ? 2.748 9.314 1.178 1.00 86.94 80 LEU A O 1
ATOM 635 N N . ARG A 1 81 ? 2.122 7.246 0.579 1.00 90.25 81 ARG A N 1
ATOM 636 C CA . ARG A 1 81 ? 3.407 6.592 0.803 1.00 90.25 81 ARG A CA 1
ATOM 637 C C . ARG A 1 81 ? 4.050 6.293 -0.541 1.00 90.25 81 ARG A C 1
ATOM 639 O O . ARG A 1 81 ? 3.472 5.571 -1.348 1.00 90.25 81 ARG A O 1
ATOM 646 N N . SER A 1 82 ? 5.258 6.805 -0.732 1.00 91.88 82 SER A N 1
ATOM 647 C CA . SER A 1 82 ? 6.103 6.501 -1.886 1.00 91.88 82 SER A CA 1
ATOM 648 C C . SER A 1 82 ? 7.285 5.666 -1.420 1.00 91.88 82 SER A C 1
ATOM 650 O O . SER A 1 82 ? 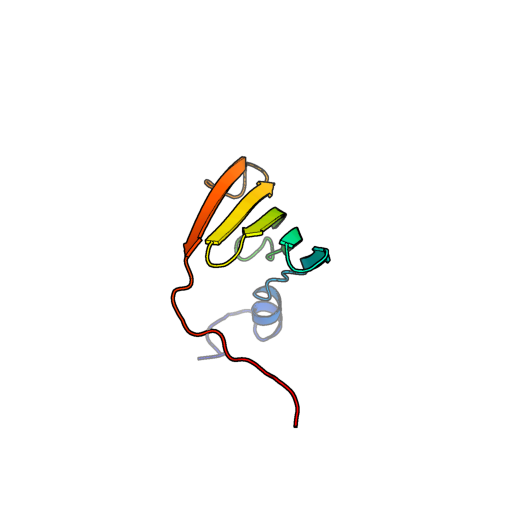7.897 5.958 -0.394 1.00 91.88 82 SER A O 1
ATOM 652 N N . THR A 1 83 ? 7.602 4.605 -2.143 1.00 94.62 83 THR A N 1
ATOM 653 C CA . THR A 1 83 ? 8.728 3.718 -1.853 1.00 94.62 83 THR A CA 1
ATOM 654 C C . THR A 1 83 ? 9.524 3.511 -3.127 1.00 94.62 83 THR A C 1
ATOM 656 O O . THR A 1 83 ? 8.964 3.186 -4.169 1.00 94.62 83 THR A O 1
ATOM 659 N N . LEU A 1 84 ? 10.835 3.711 -3.035 1.00 92.94 84 LEU A N 1
ATOM 660 C CA . LEU A 1 84 ? 11.788 3.383 -4.085 1.00 92.94 84 LEU A CA 1
ATOM 661 C C . LEU A 1 84 ? 12.691 2.275 -3.561 1.00 92.94 84 LEU A C 1
ATOM 663 O O . LEU A 1 84 ? 13.297 2.404 -2.499 1.00 92.94 84 LEU A O 1
ATOM 667 N N . SER A 1 85 ? 12.762 1.188 -4.311 1.00 92.81 85 SER A N 1
ATOM 668 C CA . SER A 1 85 ? 13.608 0.041 -4.019 1.00 92.81 85 SER A CA 1
ATOM 669 C C . SER A 1 85 ? 14.489 -0.270 -5.220 1.00 92.81 85 SER A C 1
ATOM 671 O O . SER A 1 85 ? 14.078 -0.098 -6.368 1.00 92.81 85 SER A O 1
ATOM 673 N N . ALA A 1 86 ? 15.714 -0.706 -4.947 1.00 91.56 86 ALA A N 1
ATOM 674 C CA . ALA A 1 86 ? 16.663 -1.131 -5.960 1.00 91.56 86 ALA A CA 1
ATOM 675 C C . ALA A 1 86 ? 17.197 -2.516 -5.583 1.00 91.56 86 ALA A C 1
ATOM 677 O O . ALA A 1 86 ? 17.645 -2.728 -4.456 1.00 91.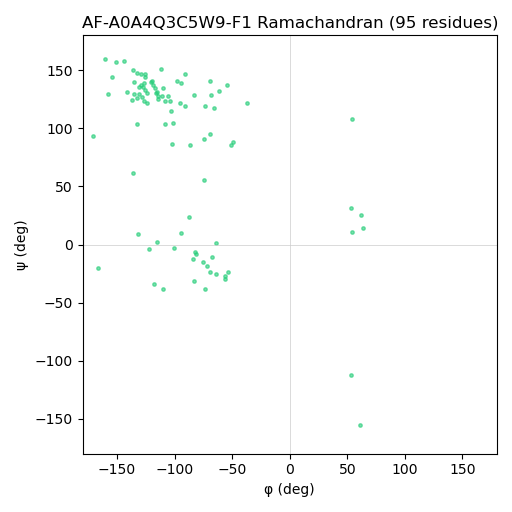56 86 ALA A O 1
ATOM 678 N N . SER A 1 87 ? 17.106 -3.470 -6.506 1.00 87.50 87 SER A N 1
ATOM 679 C CA . SER A 1 87 ? 17.536 -4.850 -6.303 1.00 87.50 87 SER A CA 1
ATOM 680 C C . SER A 1 87 ? 18.806 -5.122 -7.104 1.00 87.50 87 SER A C 1
ATOM 682 O O . SER A 1 87 ? 18.770 -5.281 -8.321 1.00 87.50 87 SER A O 1
ATOM 684 N N . PHE A 1 88 ? 19.945 -5.169 -6.412 1.00 83.38 88 PHE A N 1
ATOM 685 C CA . PHE A 1 88 ? 21.251 -5.444 -7.010 1.00 83.38 88 PHE A CA 1
ATOM 686 C C . PHE A 1 88 ? 21.642 -6.894 -6.719 1.00 83.38 88 PHE A C 1
ATOM 688 O O . PHE A 1 88 ? 22.274 -7.195 -5.708 1.00 83.38 88 PHE A O 1
ATOM 695 N N . GLY A 1 89 ? 21.204 -7.816 -7.578 1.00 70.56 89 GLY A N 1
ATOM 696 C CA . GLY A 1 89 ? 21.428 -9.243 -7.364 1.00 70.56 89 GLY A CA 1
ATOM 697 C C . GLY A 1 89 ? 21.038 -10.109 -8.555 1.00 70.56 89 GLY A C 1
ATOM 698 O O . GLY A 1 89 ? 19.898 -10.537 -8.652 1.00 70.56 89 GLY A O 1
ATOM 699 N N . GLY A 1 90 ? 22.028 -10.387 -9.410 1.00 54.97 90 GLY A N 1
ATOM 700 C CA . GLY A 1 90 ? 22.138 -11.562 -10.277 1.00 54.97 90 GLY A CA 1
ATOM 701 C C . GLY A 1 90 ? 20.970 -11.865 -11.212 1.00 54.97 90 GLY A C 1
ATOM 702 O O . GLY A 1 90 ? 19.976 -12.463 -10.811 1.00 54.97 90 GLY A O 1
ATOM 703 N N . VAL A 1 91 ? 21.195 -11.625 -12.505 1.00 56.59 91 VAL A N 1
ATOM 704 C CA . VAL A 1 91 ? 20.544 -12.336 -13.612 1.00 56.59 91 VAL A CA 1
ATOM 705 C C . VAL A 1 91 ? 20.703 -13.847 -13.377 1.00 56.59 91 VAL A C 1
ATOM 707 O O . VAL A 1 91 ? 21.643 -14.481 -13.854 1.00 56.59 91 VAL A O 1
ATOM 710 N N . LYS A 1 92 ? 19.808 -14.472 -12.606 1.00 52.34 92 LYS A N 1
ATOM 711 C CA . LYS A 1 92 ? 19.619 -15.913 -12.709 1.00 52.34 92 LYS A CA 1
ATOM 712 C C . LYS A 1 92 ? 18.859 -16.103 -14.002 1.00 52.34 92 LYS A C 1
ATOM 714 O O . LYS A 1 92 ? 17.634 -16.068 -14.031 1.00 52.34 92 LYS A O 1
ATOM 719 N N . ASN A 1 93 ? 19.632 -16.276 -15.070 1.00 54.28 93 ASN A N 1
ATOM 720 C CA . ASN A 1 93 ? 19.214 -17.021 -16.239 1.00 54.28 93 ASN A CA 1
ATOM 721 C C . ASN A 1 93 ? 18.640 -18.352 -15.741 1.00 54.28 93 ASN A C 1
ATOM 723 O O . ASN A 1 93 ? 19.350 -19.348 -15.638 1.00 54.28 93 ASN A O 1
ATOM 727 N N . ALA A 1 94 ? 17.347 -18.379 -15.431 1.00 54.66 94 ALA A N 1
ATOM 728 C CA . ALA A 1 94 ? 16.564 -19.599 -15.389 1.00 54.66 94 ALA A CA 1
ATOM 729 C C . ALA A 1 94 ? 16.303 -20.017 -16.844 1.00 54.66 94 ALA A C 1
ATOM 731 O O . ALA A 1 94 ? 15.164 -20.155 -17.283 1.00 54.66 94 ALA A O 1
ATOM 732 N N . SER A 1 95 ? 17.388 -20.170 -17.613 1.00 45.44 95 SER A N 1
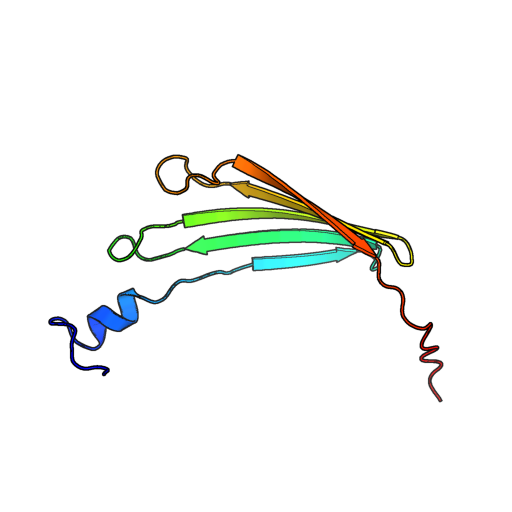ATOM 733 C CA . SER A 1 95 ? 17.375 -20.946 -18.838 1.00 45.44 95 SER A CA 1
ATOM 734 C C . SER A 1 95 ? 17.205 -22.388 -18.389 1.00 45.44 95 SER A C 1
ATOM 736 O O . SER A 1 95 ? 18.133 -23.047 -17.921 1.00 45.44 95 SER A O 1
ATOM 738 N N . LYS A 1 96 ? 15.937 -22.783 -18.401 1.00 48.12 96 LYS A N 1
ATOM 739 C CA . LYS A 1 96 ? 15.421 -24.140 -18.309 1.00 48.12 96 LYS A CA 1
ATOM 740 C C . LYS A 1 96 ? 16.352 -25.089 -19.077 1.00 48.12 96 LYS A C 1
ATOM 742 O O . LYS A 1 96 ? 16.558 -24.897 -20.275 1.00 48.12 96 LYS A O 1
ATOM 747 N N . LYS A 1 97 ? 16.888 -26.097 -18.393 1.00 38.41 97 LYS A N 1
ATOM 748 C CA . LYS A 1 97 ? 17.312 -27.344 -19.030 1.00 38.41 97 LYS A CA 1
ATOM 749 C C . LYS A 1 97 ? 16.252 -28.396 -18.744 1.00 38.41 97 LYS A C 1
ATOM 751 O O . LYS A 1 97 ? 15.660 -28.313 -17.643 1.00 38.41 97 LYS A O 1
#